Protein AF-A0A8T6P6J9-F1 (afdb_monomer)

Radius of gyration: 14.35 Å; Cα contacts (8 Å, |Δi|>4): 119; chains: 1; bounding box: 32×39×30 Å

Secondary structure (DSSP, 8-state):
-------TT-HHHHHHHHHHHHHHHHHTT-HHHHHHHHHHHHHHHGGGT--PPP-------------SB-TTT--B--TTTSEEEETTEEE-TTT--EEE---

pLDDT: mean 75.77, std 15.35, range [32.53, 91.56]

Structure (mmCIF, N/CA/C/O backbone):
data_AF-A0A8T6P6J9-F1
#
_entry.id   AF-A0A8T6P6J9-F1
#
loop_
_atom_site.group_PDB
_atom_site.id
_atom_site.type_symbol
_atom_site.label_atom_id
_atom_site.label_alt_id
_atom_site.label_comp_id
_atom_site.label_asym_id
_atom_site.label_entity_id
_atom_site.label_seq_id
_atom_site.pdbx_PDB_ins_code
_atom_site.Cartn_x
_atom_site.Cartn_y
_atom_site.Cartn_z
_atom_site.occupancy
_atom_site.B_iso_or_equiv
_atom_site.auth_seq_id
_atom_site.auth_comp_id
_atom_site.auth_asym_id
_atom_site.auth_atom_id
_atom_site.pdbx_PDB_model_num
ATOM 1 N N . ALA A 1 1 ? 15.198 -2.242 15.227 1.00 32.53 1 ALA A N 1
ATOM 2 C CA . ALA A 1 1 ? 15.629 -1.609 13.968 1.00 32.53 1 ALA A CA 1
ATOM 3 C C . ALA A 1 1 ? 14.887 -2.317 12.847 1.00 32.53 1 ALA A C 1
ATOM 5 O O . ALA A 1 1 ? 14.942 -3.538 12.800 1.00 32.53 1 ALA A O 1
ATOM 6 N N . LEU A 1 2 ? 14.087 -1.586 12.074 1.00 36.41 2 LEU A N 1
ATOM 7 C CA . LEU A 1 2 ? 13.281 -2.136 10.987 1.00 36.41 2 LEU A CA 1
ATOM 8 C C . LEU A 1 2 ? 14.226 -2.358 9.795 1.00 36.41 2 LEU A C 1
ATOM 10 O O . LEU A 1 2 ? 14.682 -1.385 9.201 1.00 36.41 2 LEU A O 1
ATOM 14 N N . ASP A 1 3 ? 14.595 -3.608 9.516 1.00 33.81 3 ASP A N 1
ATOM 15 C CA . ASP A 1 3 ? 15.449 -3.950 8.371 1.00 33.81 3 ASP A CA 1
ATOM 16 C C . ASP A 1 3 ? 14.577 -3.951 7.109 1.00 33.81 3 ASP A C 1
ATOM 18 O O . ASP A 1 3 ? 14.000 -4.959 6.701 1.00 33.81 3 ASP A O 1
ATOM 22 N N . LEU A 1 4 ? 14.358 -2.750 6.571 1.00 42.06 4 LEU A N 1
ATOM 23 C CA . LEU A 1 4 ? 13.583 -2.546 5.357 1.00 42.06 4 LEU A CA 1
ATOM 24 C C . LEU A 1 4 ? 14.453 -2.953 4.165 1.00 42.06 4 LEU A C 1
ATOM 26 O O . LEU A 1 4 ? 15.203 -2.148 3.612 1.00 42.06 4 LEU A O 1
ATOM 30 N N . ARG A 1 5 ? 14.380 -4.226 3.782 1.00 44.34 5 ARG A N 1
ATOM 31 C CA . ARG A 1 5 ? 15.082 -4.726 2.602 1.00 44.34 5 ARG A CA 1
ATOM 32 C C . ARG A 1 5 ? 14.297 -4.355 1.345 1.00 44.34 5 ARG A C 1
ATOM 34 O O . ARG A 1 5 ? 13.533 -5.147 0.810 1.00 44.34 5 ARG A O 1
ATOM 41 N N . LEU A 1 6 ? 14.459 -3.106 0.918 1.00 47.34 6 LEU A N 1
ATOM 42 C CA . LEU A 1 6 ? 14.099 -2.670 -0.425 1.00 47.34 6 LEU A CA 1
ATOM 43 C C . LEU A 1 6 ? 15.140 -3.265 -1.375 1.00 47.34 6 LEU A C 1
ATOM 45 O O . LEU A 1 6 ? 16.274 -2.786 -1.437 1.00 47.34 6 LEU A O 1
ATOM 49 N N . ASP A 1 7 ? 14.784 -4.333 -2.084 1.00 48.22 7 ASP A N 1
ATOM 50 C CA . ASP A 1 7 ? 15.572 -4.775 -3.228 1.00 48.22 7 ASP A CA 1
ATOM 51 C C . ASP A 1 7 ? 15.638 -3.606 -4.224 1.00 48.22 7 ASP A C 1
ATOM 53 O O . ASP A 1 7 ? 14.622 -3.170 -4.762 1.00 48.22 7 ASP A O 1
ATOM 57 N N . ALA A 1 8 ? 16.840 -3.063 -4.444 1.00 49.66 8 ALA A N 1
ATOM 58 C CA . ALA A 1 8 ? 17.073 -1.814 -5.182 1.00 49.66 8 ALA A CA 1
ATOM 59 C C . ALA A 1 8 ? 16.595 -1.830 -6.652 1.00 49.66 8 ALA A C 1
ATOM 61 O O . ALA A 1 8 ? 16.646 -0.804 -7.324 1.00 49.66 8 ALA A O 1
ATOM 62 N N . ASN A 1 9 ? 16.137 -2.986 -7.142 1.00 51.28 9 ASN A N 1
ATOM 63 C CA . ASN A 1 9 ? 15.638 -3.198 -8.498 1.00 51.28 9 ASN A CA 1
ATOM 64 C C . ASN A 1 9 ? 14.112 -3.379 -8.581 1.00 51.28 9 ASN A C 1
ATOM 66 O O . ASN A 1 9 ? 13.596 -3.519 -9.688 1.00 51.28 9 ASN A O 1
ATOM 70 N N . ASP A 1 10 ? 13.387 -3.387 -7.456 1.00 62.81 10 ASP A N 1
ATOM 71 C CA . ASP A 1 10 ? 11.925 -3.490 -7.448 1.00 62.81 10 ASP A CA 1
ATOM 72 C C . ASP A 1 10 ? 11.279 -2.169 -7.006 1.00 62.81 10 ASP A C 1
ATOM 74 O O . ASP A 1 10 ? 10.976 -1.932 -5.832 1.00 62.81 10 ASP A O 1
ATOM 78 N N . LEU A 1 11 ? 11.036 -1.293 -7.987 1.00 67.19 11 LEU A N 1
ATOM 79 C CA . LEU A 1 11 ? 10.315 -0.031 -7.787 1.00 67.19 11 LEU A CA 1
ATOM 80 C C . LEU A 1 11 ? 8.877 -0.261 -7.291 1.00 67.19 11 LEU A C 1
ATOM 82 O O . LEU A 1 11 ? 8.293 0.627 -6.672 1.00 67.19 11 LEU A O 1
ATOM 86 N N . THR A 1 12 ? 8.313 -1.454 -7.498 1.00 68.88 12 THR A N 1
ATOM 87 C CA . THR A 1 12 ? 6.948 -1.801 -7.082 1.00 68.88 12 THR A CA 1
ATOM 88 C C . THR A 1 12 ? 6.826 -1.864 -5.563 1.00 68.88 12 THR A C 1
ATOM 90 O O . THR A 1 12 ? 5.850 -1.360 -5.008 1.00 68.88 12 THR A O 1
ATOM 93 N N . GLY A 1 13 ? 7.826 -2.428 -4.875 1.00 70.81 13 GLY A N 1
ATOM 94 C CA . GLY A 1 13 ? 7.876 -2.447 -3.410 1.00 70.81 13 GLY A CA 1
ATOM 95 C C . GLY A 1 13 ? 7.968 -1.037 -2.820 1.00 70.81 13 GLY A C 1
ATOM 96 O O . GLY A 1 13 ? 7.237 -0.700 -1.888 1.00 70.81 13 GLY A O 1
ATOM 97 N N . GLY A 1 14 ? 8.793 -0.177 -3.428 1.00 75.75 14 GLY A N 1
ATOM 98 C CA . GLY A 1 14 ? 8.908 1.233 -3.043 1.00 75.75 14 GLY A CA 1
ATOM 99 C C . GLY A 1 14 ? 7.606 2.019 -3.234 1.00 75.75 14 GLY A C 1
ATOM 100 O O . GLY A 1 14 ? 7.205 2.769 -2.344 1.00 75.75 14 GLY A O 1
ATOM 101 N N . VAL A 1 15 ? 6.905 1.809 -4.353 1.00 82.69 15 VAL A N 1
ATOM 102 C CA . VAL A 1 15 ? 5.603 2.444 -4.628 1.00 82.69 15 VAL A CA 1
ATOM 103 C C . VAL A 1 15 ? 4.540 1.991 -3.627 1.00 82.69 15 VAL A C 1
ATOM 105 O O . VAL A 1 15 ? 3.834 2.837 -3.083 1.00 82.69 15 VAL A O 1
ATOM 108 N N . ARG A 1 16 ? 4.449 0.690 -3.322 1.00 77.38 16 ARG A N 1
ATOM 109 C CA . ARG A 1 16 ? 3.492 0.164 -2.329 1.00 77.38 16 ARG A CA 1
ATOM 110 C C . ARG A 1 16 ? 3.749 0.725 -0.930 1.00 77.38 16 ARG A C 1
ATOM 112 O O . ARG A 1 16 ? 2.810 1.117 -0.241 1.00 77.38 16 ARG A O 1
ATOM 119 N N . LEU A 1 17 ? 5.016 0.822 -0.523 1.00 80.75 17 LEU A N 1
ATOM 120 C CA . LEU A 1 17 ? 5.384 1.438 0.752 1.00 80.75 17 LEU A CA 1
ATOM 121 C C . LEU A 1 17 ? 4.970 2.914 0.806 1.00 80.75 17 LEU A C 1
ATOM 123 O O . LEU A 1 17 ? 4.376 3.352 1.789 1.00 80.75 17 LEU A O 1
ATOM 127 N N . ALA A 1 18 ? 5.263 3.676 -0.249 1.00 84.50 18 ALA A N 1
ATOM 128 C CA . ALA A 1 18 ? 4.887 5.083 -0.335 1.00 84.50 18 ALA A CA 1
ATOM 129 C C . ALA A 1 18 ? 3.359 5.274 -0.328 1.00 84.50 18 ALA A C 1
ATOM 131 O O . ALA A 1 18 ? 2.871 6.187 0.337 1.00 84.50 18 ALA A O 1
ATOM 132 N N . GLN A 1 19 ? 2.602 4.388 -0.990 1.00 84.56 19 GLN A N 1
ATOM 133 C CA . GLN A 1 19 ? 1.134 4.382 -0.935 1.00 84.56 19 GLN A CA 1
ATOM 134 C C . GLN A 1 19 ? 0.643 4.204 0.501 1.00 84.56 19 GLN A C 1
ATOM 136 O O . GLN A 1 19 ? -0.194 4.977 0.956 1.00 84.56 19 GLN A O 1
ATOM 141 N N . ARG A 1 20 ? 1.214 3.249 1.240 1.00 80.31 20 ARG A N 1
ATOM 142 C CA . ARG A 1 20 ? 0.828 3.016 2.631 1.00 80.31 20 ARG A CA 1
ATOM 143 C C . ARG A 1 20 ? 1.135 4.203 3.533 1.00 80.31 20 ARG A C 1
ATOM 145 O O . ARG A 1 20 ? 0.282 4.581 4.322 1.00 80.31 20 ARG A O 1
ATOM 152 N N . ILE A 1 21 ? 2.319 4.807 3.403 1.00 84.88 21 ILE A N 1
ATOM 153 C CA . ILE A 1 21 ? 2.659 6.012 4.172 1.00 84.88 21 ILE A CA 1
ATOM 154 C C . ILE A 1 21 ? 1.581 7.070 3.942 1.00 84.88 21 ILE A C 1
ATOM 156 O O . ILE A 1 21 ? 1.026 7.567 4.910 1.00 84.88 21 ILE A O 1
ATOM 160 N N . VAL A 1 22 ? 1.228 7.352 2.686 1.00 87.69 22 VAL A N 1
ATOM 161 C CA . VAL A 1 22 ? 0.168 8.315 2.355 1.00 87.69 22 VAL A CA 1
ATOM 162 C C . VAL A 1 22 ? -1.180 7.925 2.977 1.00 87.69 22 VAL A C 1
ATOM 164 O O . VAL A 1 22 ? -1.842 8.806 3.520 1.00 87.69 22 VAL A O 1
ATOM 167 N N . SER A 1 23 ? -1.570 6.647 2.957 1.00 79.62 23 SER A N 1
ATOM 168 C CA . SER A 1 23 ? -2.813 6.179 3.590 1.00 79.62 23 SER A CA 1
ATOM 169 C C . SER A 1 23 ? -2.844 6.412 5.100 1.00 79.62 23 SER A C 1
ATOM 171 O O . SER A 1 23 ? -3.864 6.853 5.609 1.00 79.62 23 SER A O 1
ATOM 173 N N . GLU A 1 24 ? -1.731 6.219 5.812 1.00 84.81 24 GLU A N 1
ATOM 174 C CA . GLU A 1 24 ? -1.674 6.466 7.263 1.00 84.81 24 GLU A CA 1
ATOM 175 C C . GLU A 1 24 ? -1.873 7.960 7.599 1.00 84.81 24 GLU A C 1
ATOM 177 O O . GLU A 1 24 ? -2.438 8.287 8.639 1.00 84.81 24 GLU A O 1
ATOM 182 N N . PHE A 1 25 ? -1.459 8.882 6.716 1.00 86.44 25 PHE A N 1
ATOM 183 C CA . PHE A 1 25 ? -1.773 10.311 6.878 1.00 86.44 25 PHE A CA 1
ATOM 184 C C . PHE A 1 25 ? -3.249 10.612 6.595 1.00 86.44 25 PHE A C 1
ATOM 186 O O . PHE A 1 25 ? -3.828 11.450 7.281 1.00 86.44 25 PHE A O 1
ATOM 193 N N . VAL A 1 26 ? -3.863 9.935 5.620 1.00 82.62 26 VAL A N 1
ATOM 194 C CA . VAL A 1 26 ? -5.306 10.069 5.348 1.00 82.62 26 VAL A CA 1
ATOM 195 C C . VAL A 1 26 ? -6.127 9.544 6.531 1.00 82.62 26 VAL A C 1
ATOM 197 O O . VAL A 1 26 ? -7.009 10.244 7.014 1.00 82.62 26 VAL A O 1
ATOM 200 N N . ASP A 1 27 ? -5.790 8.367 7.067 1.00 81.31 27 ASP A N 1
ATOM 201 C CA . ASP A 1 27 ? -6.458 7.784 8.243 1.00 81.31 27 ASP A CA 1
ATOM 202 C C . ASP A 1 27 ? -6.314 8.657 9.507 1.00 81.31 27 ASP A C 1
ATOM 204 O O . ASP A 1 27 ? -7.130 8.573 10.426 1.00 81.31 27 ASP A O 1
ATOM 208 N N . ALA A 1 28 ? -5.283 9.506 9.556 1.00 85.50 28 ALA A N 1
ATOM 209 C CA . ALA A 1 28 ? -5.048 10.466 10.629 1.00 85.50 28 ALA A CA 1
ATOM 210 C C . ALA A 1 28 ? -5.734 11.836 10.417 1.00 85.50 28 ALA A C 1
ATOM 212 O O . ALA A 1 28 ? -5.458 12.751 11.195 1.00 85.50 28 ALA A O 1
ATOM 213 N N . ASP A 1 29 ? -6.598 11.990 9.401 1.00 90.19 29 ASP A N 1
ATOM 214 C CA . ASP A 1 29 ? -7.272 13.254 9.025 1.00 90.19 29 ASP A CA 1
ATOM 215 C C . ASP A 1 29 ? -6.275 14.365 8.608 1.00 90.19 29 ASP A C 1
ATOM 217 O O . ASP A 1 29 ? -6.510 15.564 8.753 1.00 90.19 29 ASP A O 1
ATOM 221 N N . LEU A 1 30 ? -5.098 13.969 8.102 1.00 89.88 30 LEU A N 1
ATOM 222 C CA . LEU A 1 30 ? -4.033 14.867 7.636 1.00 89.88 30 LEU A CA 1
ATOM 223 C C . LEU A 1 30 ? -4.019 14.964 6.102 1.00 89.88 30 LEU A C 1
ATOM 225 O O . LEU A 1 30 ? -2.954 14.881 5.477 1.00 89.88 30 LEU A O 1
ATOM 229 N N . ASP A 1 31 ? -5.185 15.160 5.481 1.00 87.19 31 ASP A N 1
ATOM 230 C CA . ASP A 1 31 ? -5.374 15.104 4.023 1.00 87.19 31 ASP A CA 1
ATOM 231 C C . ASP A 1 31 ? -4.452 16.042 3.239 1.00 87.19 31 ASP A C 1
ATOM 233 O O . ASP A 1 31 ? -3.896 15.658 2.209 1.00 87.19 31 ASP A O 1
ATOM 237 N N . GLU A 1 32 ? -4.236 17.270 3.723 1.00 89.62 32 GLU A N 1
ATOM 238 C CA . GLU A 1 32 ? -3.342 18.224 3.055 1.00 89.62 32 GLU A CA 1
ATOM 239 C C . GLU A 1 32 ? -1.899 17.700 3.016 1.00 89.62 32 GLU A C 1
ATOM 241 O O . GLU A 1 32 ? -1.239 17.749 1.975 1.00 89.62 32 GLU A O 1
ATOM 246 N N . THR A 1 33 ? -1.434 17.120 4.125 1.00 89.00 33 THR A N 1
ATOM 247 C CA . THR A 1 33 ? -0.089 16.534 4.218 1.00 89.00 33 THR A CA 1
ATOM 248 C C . THR A 1 33 ? 0.016 15.292 3.337 1.00 89.00 33 THR A C 1
ATOM 250 O O . THR A 1 33 ? 0.984 15.142 2.588 1.00 89.00 33 THR A O 1
ATOM 253 N N . ALA A 1 34 ? -1.005 14.431 3.359 1.00 87.56 34 ALA A N 1
ATOM 254 C CA . ALA A 1 34 ? -1.083 13.252 2.505 1.00 87.56 34 ALA A CA 1
ATOM 255 C C . ALA A 1 34 ? -1.007 13.628 1.016 1.00 87.56 34 ALA A C 1
ATOM 257 O O . ALA A 1 34 ? -0.250 13.017 0.258 1.00 87.56 34 ALA A O 1
ATOM 258 N N . ASN A 1 35 ? -1.728 14.676 0.605 1.00 88.62 35 ASN A N 1
ATOM 259 C CA . ASN A 1 35 ? -1.733 15.180 -0.767 1.00 88.62 35 ASN A CA 1
ATOM 260 C C . ASN A 1 35 ? -0.374 15.768 -1.173 1.00 88.62 35 ASN A C 1
ATOM 262 O O . ASN A 1 35 ? 0.098 15.495 -2.278 1.00 88.62 35 ASN A O 1
ATOM 266 N N . GLN A 1 36 ? 0.288 16.521 -0.289 1.00 91.56 36 GLN A N 1
ATOM 267 C CA . GLN A 1 36 ? 1.628 17.064 -0.550 1.00 91.56 36 GLN A CA 1
ATOM 268 C C . GLN A 1 36 ? 2.670 15.953 -0.727 1.00 91.56 36 GLN A C 1
ATOM 270 O O . GLN A 1 36 ? 3.441 15.975 -1.690 1.00 91.56 36 GLN A O 1
ATOM 275 N N . ILE A 1 37 ? 2.667 14.951 0.158 1.00 89.81 37 ILE A N 1
ATOM 276 C CA . ILE A 1 37 ? 3.566 13.793 0.062 1.00 89.81 37 ILE A CA 1
ATOM 277 C C . ILE A 1 37 ? 3.279 13.010 -1.224 1.00 89.81 37 ILE A C 1
ATOM 279 O O . ILE A 1 37 ? 4.213 12.663 -1.954 1.00 89.81 37 ILE A O 1
ATOM 283 N N . ARG A 1 38 ? 1.999 12.777 -1.547 1.00 91.19 38 ARG A N 1
ATOM 284 C CA . ARG A 1 38 ? 1.591 12.071 -2.769 1.00 91.19 38 ARG A CA 1
ATOM 285 C C . ARG A 1 38 ? 2.084 12.789 -4.020 1.00 91.19 38 ARG A C 1
ATOM 287 O O . ARG A 1 38 ? 2.665 12.152 -4.898 1.00 91.19 38 ARG A O 1
ATOM 294 N N . ALA A 1 39 ? 1.894 14.106 -4.089 1.00 90.06 39 ALA A N 1
ATOM 295 C CA . ALA A 1 39 ? 2.348 14.926 -5.206 1.00 90.06 39 ALA A CA 1
ATOM 296 C C . ALA A 1 39 ? 3.875 14.871 -5.366 1.00 90.06 39 ALA A C 1
ATOM 298 O O . ALA A 1 39 ? 4.363 14.640 -6.473 1.00 90.06 39 ALA A O 1
ATOM 299 N N . ALA A 1 40 ? 4.623 14.997 -4.265 1.00 90.31 40 ALA A N 1
ATOM 300 C CA . ALA A 1 40 ? 6.083 14.937 -4.280 1.00 90.31 40 ALA A CA 1
ATOM 301 C C . ALA A 1 40 ? 6.609 13.580 -4.779 1.00 90.31 40 ALA A C 1
ATOM 303 O O . ALA A 1 40 ? 7.542 13.533 -5.582 1.00 90.31 40 ALA A O 1
ATOM 304 N N . PHE A 1 41 ? 5.998 12.472 -4.353 1.00 89.81 41 PHE A N 1
ATOM 305 C CA . PHE A 1 41 ? 6.351 11.142 -4.855 1.00 89.81 41 PHE A CA 1
ATOM 306 C C . PHE A 1 41 ? 5.972 10.961 -6.327 1.00 89.81 41 PHE A C 1
ATOM 308 O O . PHE A 1 41 ? 6.792 10.479 -7.108 1.00 89.81 41 PHE A O 1
ATOM 315 N N . ASN A 1 42 ? 4.769 11.377 -6.730 1.00 88.50 42 ASN A N 1
ATOM 316 C CA . ASN A 1 42 ? 4.307 11.264 -8.116 1.00 88.50 42 ASN A CA 1
ATOM 317 C C . ASN A 1 42 ? 5.178 12.054 -9.094 1.00 88.50 42 ASN A C 1
ATOM 319 O O . ASN A 1 42 ? 5.444 11.570 -10.192 1.00 88.50 42 ASN A O 1
ATOM 323 N N . GLU A 1 43 ? 5.678 13.224 -8.697 1.00 90.94 43 GLU A N 1
ATOM 324 C CA . GLU A 1 43 ? 6.620 13.998 -9.510 1.00 90.94 43 GLU A CA 1
ATOM 325 C C . GLU A 1 43 ? 7.892 13.196 -9.829 1.00 90.94 43 GLU A C 1
ATOM 327 O O . GLU A 1 43 ? 8.364 13.208 -10.966 1.00 90.94 43 GLU A O 1
ATOM 332 N N . ARG A 1 44 ? 8.410 12.440 -8.854 1.00 88.69 44 ARG A N 1
ATOM 333 C CA . ARG A 1 44 ? 9.612 11.605 -9.016 1.00 88.69 44 ARG A CA 1
ATOM 334 C C . ARG A 1 44 ? 9.333 10.302 -9.760 1.00 88.69 44 ARG A C 1
ATOM 336 O O . ARG A 1 44 ? 10.153 9.866 -10.559 1.00 88.69 44 ARG A O 1
ATOM 343 N N . LEU A 1 45 ? 8.181 9.686 -9.513 1.00 85.44 45 LEU A N 1
ATOM 344 C CA . LEU A 1 45 ? 7.792 8.406 -10.110 1.00 85.44 45 LEU A CA 1
ATOM 345 C C . LEU A 1 45 ? 7.369 8.528 -11.579 1.00 85.44 45 LEU A C 1
ATOM 347 O O . LEU A 1 45 ? 7.473 7.553 -12.326 1.00 85.44 45 LEU A O 1
ATOM 351 N N . LYS A 1 46 ? 6.949 9.722 -12.014 1.00 85.75 46 LYS A N 1
ATOM 352 C CA . LYS A 1 46 ? 6.517 9.986 -13.391 1.00 85.75 46 LYS A CA 1
ATOM 353 C C . LYS A 1 46 ? 7.577 9.627 -14.433 1.00 85.75 46 LYS A C 1
ATOM 355 O O . LYS A 1 46 ? 7.219 9.148 -15.505 1.00 85.75 46 LYS A O 1
ATOM 360 N N . GLU A 1 47 ? 8.859 9.817 -14.118 1.00 81.94 47 GLU A N 1
ATOM 361 C CA . GLU A 1 47 ? 9.979 9.451 -15.002 1.00 81.94 47 GLU A CA 1
ATOM 362 C C . GLU A 1 47 ? 10.015 7.944 -15.311 1.00 81.94 47 GLU A C 1
ATOM 364 O O . GLU A 1 47 ? 10.444 7.531 -16.385 1.00 81.94 47 GLU A O 1
ATOM 369 N N . PHE A 1 48 ? 9.469 7.129 -14.408 1.00 80.44 48 PHE A N 1
ATOM 370 C CA . PHE A 1 48 ? 9.391 5.676 -14.522 1.00 80.44 48 PHE A CA 1
ATOM 371 C C . PHE A 1 48 ? 8.006 5.184 -14.974 1.00 80.44 48 PHE A C 1
ATOM 373 O O . PHE A 1 48 ? 7.760 3.981 -14.988 1.00 80.44 48 PHE A O 1
ATOM 380 N N . GLY A 1 49 ? 7.085 6.092 -15.328 1.00 82.06 49 GLY A N 1
ATOM 381 C CA . GLY A 1 49 ? 5.711 5.743 -15.707 1.00 82.06 49 GLY A CA 1
ATOM 382 C C . GLY A 1 49 ? 4.866 5.185 -14.555 1.00 82.06 49 GLY A C 1
ATOM 383 O O . GLY A 1 49 ? 3.893 4.475 -14.803 1.00 82.06 49 GLY A O 1
ATOM 384 N N . LEU A 1 50 ? 5.235 5.481 -13.305 1.00 82.62 50 LEU A N 1
ATOM 385 C CA . LEU A 1 50 ? 4.566 5.011 -12.089 1.00 82.62 50 LEU A CA 1
ATOM 386 C C . LEU A 1 50 ? 3.828 6.162 -11.388 1.00 82.62 50 LEU A C 1
ATOM 388 O O . LEU A 1 50 ? 4.180 7.331 -11.554 1.00 82.62 50 LEU A O 1
ATOM 392 N N . ALA A 1 51 ? 2.823 5.828 -10.574 1.00 83.12 51 ALA A N 1
ATOM 393 C CA . ALA A 1 51 ? 2.112 6.783 -9.726 1.00 83.12 51 ALA A CA 1
ATOM 394 C C . ALA A 1 51 ? 1.531 6.107 -8.471 1.00 83.12 51 ALA A C 1
ATOM 396 O O . ALA A 1 51 ? 1.120 4.945 -8.497 1.00 83.12 51 ALA A O 1
ATOM 397 N N . LEU 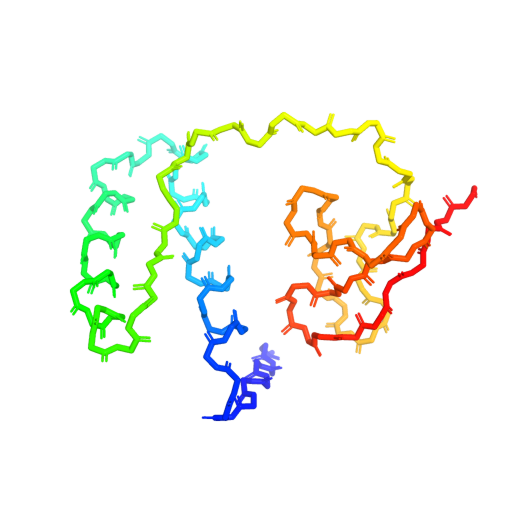A 1 52 ? 1.469 6.856 -7.375 1.00 83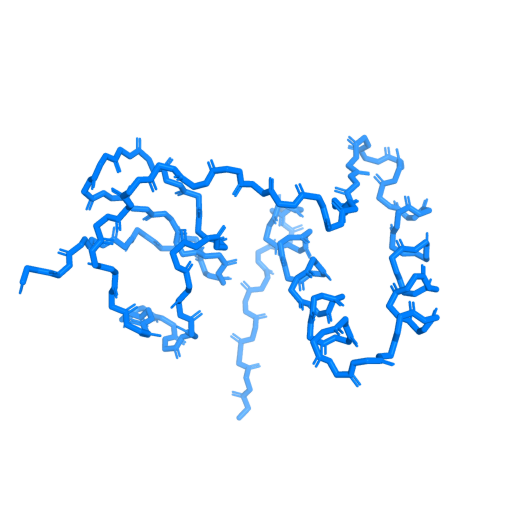.38 52 LEU A N 1
ATOM 398 C CA . LEU A 1 52 ? 0.659 6.561 -6.201 1.00 83.38 52 LEU A CA 1
ATOM 399 C C . LEU A 1 52 ? -0.818 6.777 -6.544 1.00 83.38 52 LEU A C 1
ATOM 401 O O . LEU A 1 52 ? -1.163 7.763 -7.200 1.00 83.38 52 LEU A O 1
ATOM 405 N N . ALA A 1 53 ? -1.675 5.861 -6.092 1.00 76.06 53 ALA A N 1
ATOM 406 C CA . ALA A 1 53 ? -3.107 5.945 -6.327 1.00 76.06 53 ALA A CA 1
ATOM 407 C C . ALA A 1 53 ? -3.719 7.075 -5.488 1.00 76.06 53 ALA A C 1
ATOM 409 O O . ALA A 1 53 ? -3.307 7.309 -4.350 1.00 76.06 53 ALA A O 1
ATOM 410 N N . ASP A 1 54 ? -4.705 7.759 -6.061 1.00 64.56 54 ASP A N 1
ATOM 411 C CA . ASP A 1 54 ? -5.628 8.581 -5.288 1.00 64.56 54 ASP A CA 1
ATOM 412 C C . ASP A 1 54 ? -6.597 7.620 -4.598 1.00 64.56 54 ASP A C 1
ATOM 414 O O . ASP A 1 54 ? -7.031 6.653 -5.228 1.00 64.56 54 ASP A O 1
ATOM 418 N N . SER A 1 55 ? -6.858 7.816 -3.306 1.00 57.22 55 SER A N 1
ATOM 419 C CA . SER A 1 55 ? -7.627 6.899 -2.457 1.00 57.22 55 SER A CA 1
ATOM 420 C C . SER A 1 55 ? -9.098 6.818 -2.889 1.00 57.22 55 SER A C 1
ATOM 422 O O . SER A 1 55 ? -9.997 7.286 -2.202 1.00 57.22 55 SER A O 1
ATOM 424 N N . ALA A 1 56 ? -9.366 6.219 -4.042 1.00 43.38 56 ALA A N 1
ATOM 425 C CA . ALA A 1 56 ? -10.685 5.859 -4.519 1.00 43.38 56 ALA A CA 1
ATOM 426 C C . ALA A 1 56 ? -10.791 4.339 -4.432 1.00 43.38 56 ALA A C 1
ATOM 428 O O . ALA A 1 56 ? -10.474 3.624 -5.378 1.00 43.38 56 ALA A O 1
ATOM 429 N N . SER A 1 57 ? -11.176 3.893 -3.233 1.00 43.28 57 SER A N 1
ATOM 430 C CA . SER A 1 57 ? -11.891 2.650 -2.936 1.00 43.28 57 SER A CA 1
ATOM 431 C C . SER A 1 57 ? -11.771 1.572 -4.020 1.00 43.28 57 SER A C 1
ATOM 433 O O . SER A 1 57 ? -12.569 1.504 -4.959 1.00 43.28 57 SER A O 1
ATOM 435 N N . SER A 1 58 ? -10.777 0.698 -3.869 1.00 46.09 58 SER A N 1
ATOM 436 C CA . SER A 1 58 ? -10.803 -0.594 -4.544 1.00 46.09 58 SER A CA 1
ATOM 437 C C . SER A 1 58 ? -12.060 -1.315 -4.068 1.00 46.09 58 SER A C 1
ATOM 439 O O . SER A 1 58 ? -12.183 -1.647 -2.896 1.00 46.09 58 SER A O 1
ATOM 441 N N . THR A 1 59 ? -13.029 -1.526 -4.959 1.00 39.28 59 THR A N 1
ATOM 442 C CA . THR A 1 59 ? -14.156 -2.424 -4.687 1.00 39.28 59 THR A CA 1
ATOM 443 C C . THR A 1 59 ? -13.573 -3.809 -4.425 1.00 39.28 59 THR A C 1
ATOM 445 O O . THR A 1 59 ? -13.125 -4.490 -5.349 1.00 39.28 59 THR A O 1
ATOM 448 N N . GLU A 1 60 ? -13.480 -4.188 -3.154 1.00 52.50 60 GLU A N 1
ATOM 449 C CA . GLU A 1 60 ? -12.882 -5.449 -2.749 1.00 52.50 60 GLU A CA 1
ATOM 450 C C . GLU A 1 60 ? -13.787 -6.622 -3.161 1.00 52.50 60 GLU A C 1
ATOM 452 O O . GLU A 1 60 ? -14.950 -6.671 -2.751 1.00 52.50 60 GLU A O 1
ATOM 457 N N . PRO A 1 61 ? -13.300 -7.618 -3.931 1.00 49.44 61 PRO A N 1
ATOM 458 C CA . PRO A 1 61 ? -13.896 -8.946 -3.863 1.00 49.44 61 PRO A CA 1
ATOM 459 C C . PRO A 1 61 ? -13.801 -9.437 -2.413 1.00 49.44 61 PRO A C 1
ATOM 461 O O . PRO A 1 61 ? -12.842 -9.097 -1.724 1.00 49.44 61 PRO A O 1
ATOM 464 N N . ALA A 1 62 ? -14.789 -10.202 -1.942 1.00 50.41 62 ALA A N 1
ATOM 465 C CA . ALA A 1 62 ? -14.804 -10.790 -0.602 1.00 50.41 62 ALA A CA 1
ATOM 466 C C . ALA A 1 62 ? -13.569 -11.690 -0.416 1.00 50.41 62 ALA A C 1
ATOM 468 O O . ALA A 1 62 ? -13.569 -12.859 -0.798 1.00 50.41 62 ALA A O 1
ATOM 469 N N . ARG A 1 63 ? -12.476 -11.109 0.075 1.00 58.56 63 ARG A N 1
ATOM 470 C CA . ARG A 1 63 ? -11.150 -11.721 0.068 1.00 58.56 63 ARG A CA 1
ATOM 471 C C . ARG A 1 63 ? -10.931 -12.504 1.360 1.00 58.56 63 ARG A C 1
ATOM 473 O O . ARG A 1 63 ? -11.258 -12.045 2.450 1.00 58.56 63 ARG A O 1
ATOM 480 N N . ALA A 1 64 ? -10.423 -13.722 1.203 1.00 65.38 64 ALA A N 1
ATOM 481 C CA . ALA A 1 64 ? -10.210 -14.693 2.268 1.00 65.38 64 ALA A CA 1
ATOM 482 C C . ALA A 1 64 ? -9.277 -14.174 3.385 1.00 65.38 64 ALA A C 1
ATOM 484 O O . ALA A 1 64 ? -8.451 -13.288 3.167 1.00 65.38 64 ALA A O 1
ATOM 485 N N . ASN A 1 65 ? -9.414 -14.736 4.592 1.00 76.69 65 ASN A N 1
ATOM 486 C CA . ASN A 1 65 ? -8.658 -14.320 5.778 1.00 76.69 65 ASN A CA 1
ATOM 487 C C . ASN A 1 65 ? -7.151 -14.485 5.545 1.00 76.69 65 ASN A C 1
ATOM 489 O O . ASN A 1 65 ? -6.656 -15.601 5.437 1.00 76.69 65 ASN A O 1
ATOM 493 N N . LEU A 1 66 ? -6.408 -13.382 5.478 1.00 81.88 66 LEU A N 1
ATOM 494 C CA . LEU A 1 66 ? -4.946 -13.407 5.501 1.00 81.88 66 LEU A CA 1
ATOM 495 C C . LEU A 1 66 ? -4.449 -13.257 6.943 1.00 81.88 66 LEU A C 1
ATOM 497 O O . LEU A 1 66 ? -5.113 -12.613 7.758 1.00 81.88 66 LEU A O 1
ATOM 501 N N . PRO A 1 67 ? -3.278 -13.823 7.282 1.00 82.19 67 PRO A N 1
ATOM 502 C CA . PRO A 1 67 ? -2.695 -13.622 8.600 1.00 82.19 67 PRO A CA 1
ATOM 503 C C . PRO A 1 67 ? -2.437 -12.131 8.822 1.00 82.19 67 PRO A C 1
ATOM 505 O O . PRO A 1 67 ? -1.963 -11.455 7.919 1.00 82.19 67 PRO A O 1
ATOM 508 N N . ALA A 1 68 ? -2.688 -11.624 10.033 1.00 84.00 68 ALA A N 1
ATOM 509 C CA . ALA A 1 68 ? -2.478 -10.208 10.361 1.00 84.00 68 ALA A CA 1
ATOM 510 C C . ALA A 1 68 ? -1.004 -9.763 10.250 1.00 84.00 68 ALA A C 1
ATOM 512 O O . ALA A 1 68 ? -0.712 -8.569 10.161 1.00 84.00 68 ALA A O 1
ATOM 513 N N . GLN A 1 69 ? -0.066 -10.716 10.262 1.00 88.12 69 GLN A N 1
ATOM 514 C CA . GLN A 1 69 ? 1.368 -10.486 10.105 1.00 88.12 69 GLN A CA 1
ATOM 515 C C . GLN A 1 69 ? 1.952 -11.455 9.078 1.00 88.12 69 GLN A C 1
ATOM 517 O O . GLN A 1 69 ? 1.616 -12.640 9.052 1.00 88.12 69 GLN A O 1
ATOM 522 N N . CYS A 1 70 ? 2.867 -10.958 8.251 1.00 86.88 70 CYS A N 1
ATOM 523 C CA . CYS A 1 70 ? 3.618 -11.783 7.320 1.00 86.88 70 CYS A CA 1
ATOM 524 C C . CYS A 1 70 ? 4.590 -12.678 8.105 1.00 86.88 70 CYS A C 1
ATOM 526 O O . CYS A 1 70 ? 5.442 -12.149 8.817 1.00 86.88 70 CYS A O 1
ATOM 528 N N . PRO A 1 71 ? 4.556 -14.010 7.943 1.00 86.62 71 PRO A N 1
ATOM 529 C CA . PRO A 1 71 ? 5.461 -14.904 8.666 1.00 86.62 71 PRO A CA 1
ATOM 530 C C . PRO A 1 71 ? 6.935 -14.743 8.259 1.00 86.62 71 PRO A C 1
ATOM 532 O O . PRO A 1 71 ? 7.818 -15.139 9.011 1.00 86.62 71 PRO A O 1
ATOM 535 N N . ALA A 1 72 ? 7.216 -14.157 7.088 1.00 84.88 72 ALA A N 1
ATOM 536 C CA . ALA A 1 72 ? 8.576 -13.981 6.581 1.00 84.88 72 ALA A CA 1
ATOM 537 C C . ALA A 1 72 ? 9.271 -12.716 7.115 1.00 84.88 72 ALA A C 1
ATOM 539 O O . ALA A 1 72 ? 10.459 -12.755 7.419 1.00 84.88 72 ALA A O 1
ATOM 540 N N . CYS A 1 73 ? 8.551 -11.594 7.224 1.00 84.44 73 CYS A N 1
ATOM 541 C CA . CYS A 1 73 ? 9.134 -10.306 7.627 1.00 84.44 73 CYS A CA 1
ATOM 542 C C . CYS A 1 73 ? 8.494 -9.693 8.877 1.00 84.44 73 CYS A C 1
ATOM 544 O O . CYS A 1 73 ? 8.876 -8.596 9.276 1.00 84.44 73 CYS A O 1
ATOM 546 N N . LEU A 1 74 ? 7.488 -10.361 9.455 1.00 86.56 74 LEU A N 1
ATOM 547 C CA . LEU A 1 74 ? 6.669 -9.883 10.578 1.00 86.56 74 LEU A CA 1
ATOM 548 C C . LEU A 1 74 ? 5.951 -8.551 10.301 1.00 86.56 74 LEU A C 1
ATOM 550 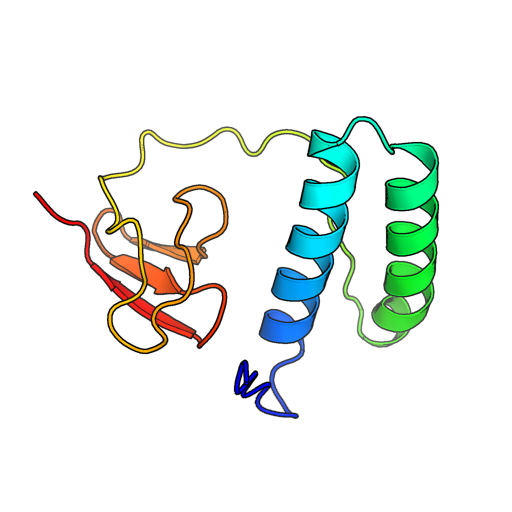O O . LEU A 1 74 ? 5.450 -7.896 11.210 1.00 86.56 74 LEU A O 1
ATOM 554 N N . GLY A 1 75 ? 5.885 -8.153 9.028 1.00 80.06 75 GLY A N 1
ATOM 555 C CA . GLY A 1 75 ? 5.213 -6.937 8.594 1.00 80.06 75 GLY A CA 1
ATOM 556 C C . GLY A 1 75 ? 3.693 -7.086 8.687 1.00 80.06 75 GLY A C 1
ATOM 557 O O . GLY A 1 75 ? 3.181 -8.179 8.432 1.00 80.06 75 GLY A O 1
ATOM 558 N N . PRO A 1 76 ? 2.957 -6.019 9.029 1.00 82.69 76 PRO A N 1
ATOM 559 C CA . PRO A 1 76 ? 1.500 -6.051 9.099 1.00 82.69 76 PRO A CA 1
ATOM 560 C C . PRO A 1 76 ? 0.893 -6.311 7.718 1.00 82.69 76 PRO A C 1
ATOM 562 O O . PRO A 1 76 ? 1.225 -5.629 6.753 1.00 82.69 76 PRO A O 1
ATOM 565 N N . VAL A 1 77 ? -0.029 -7.260 7.621 1.00 84.44 77 VAL A N 1
ATOM 566 C CA . VAL A 1 77 ? -0.692 -7.626 6.365 1.00 84.44 77 VAL A CA 1
ATOM 567 C C . VAL A 1 77 ? -2.137 -7.146 6.404 1.00 84.44 77 VAL A C 1
ATOM 569 O O . VAL A 1 77 ? -2.878 -7.468 7.330 1.00 84.44 77 VAL A O 1
ATOM 572 N N . ARG A 1 78 ? -2.541 -6.392 5.379 1.00 77.62 78 ARG A N 1
ATOM 573 C CA . ARG A 1 78 ? -3.936 -6.007 5.144 1.00 77.62 78 ARG A CA 1
ATOM 574 C C . ARG A 1 78 ? -4.407 -6.582 3.814 1.00 77.62 78 ARG A C 1
ATOM 576 O O . ARG A 1 78 ? -3.683 -6.497 2.825 1.00 77.62 78 ARG A O 1
ATOM 583 N N . ALA A 1 79 ? -5.606 -7.165 3.797 1.00 70.62 79 ALA A N 1
ATOM 584 C CA . ALA A 1 79 ? -6.169 -7.840 2.623 1.00 70.62 79 ALA A CA 1
ATOM 585 C C . ALA A 1 79 ? -6.325 -6.917 1.400 1.00 70.62 79 ALA A C 1
ATOM 587 O O . ALA A 1 79 ? -6.204 -7.381 0.262 1.00 70.62 79 ALA A O 1
ATOM 588 N N . ASP A 1 80 ? -6.517 -5.621 1.638 1.00 70.94 80 ASP A N 1
ATOM 589 C CA . ASP A 1 80 ? -6.653 -4.615 0.585 1.00 70.94 80 ASP A CA 1
ATOM 590 C C . ASP A 1 80 ? -5.296 -4.131 0.028 1.00 70.94 80 ASP A C 1
ATOM 592 O O . ASP A 1 80 ? -5.194 -3.726 -1.125 1.00 70.94 80 ASP A O 1
ATOM 596 N N . GLU A 1 81 ? -4.214 -4.239 0.810 1.00 74.06 81 GLU A N 1
ATOM 597 C CA . GLU A 1 81 ? -2.870 -3.758 0.434 1.00 74.06 81 GLU A CA 1
ATOM 598 C C . GLU A 1 81 ? -2.017 -4.816 -0.281 1.00 74.06 81 GLU A C 1
ATOM 600 O O . GLU A 1 81 ? -0.961 -4.516 -0.845 1.00 74.06 81 GLU A O 1
ATOM 605 N N . VAL A 1 82 ? -2.429 -6.080 -0.225 1.00 78.06 82 VAL A N 1
ATOM 606 C CA . VAL A 1 82 ? -1.695 -7.187 -0.839 1.00 78.06 82 VAL A CA 1
ATOM 607 C C . VAL A 1 82 ? -2.074 -7.368 -2.306 1.00 78.06 82 VAL A C 1
ATOM 609 O O . VAL A 1 82 ? -3.216 -7.178 -2.724 1.00 78.06 82 VAL A O 1
ATOM 612 N N . SER A 1 83 ? -1.106 -7.806 -3.105 1.00 78.25 83 SER A N 1
ATOM 613 C CA . SER A 1 83 ? -1.359 -8.143 -4.504 1.00 78.25 83 SER A CA 1
ATOM 614 C C . SER A 1 83 ? -1.835 -9.591 -4.585 1.00 78.25 83 SER A C 1
ATOM 616 O O . SER A 1 83 ? -1.057 -10.515 -4.346 1.00 78.25 83 SER A O 1
ATOM 618 N N . TRP A 1 84 ? -3.124 -9.798 -4.848 1.00 79.94 84 TRP A N 1
ATOM 619 C CA . TRP A 1 84 ? -3.712 -11.135 -4.911 1.00 79.94 84 TRP A CA 1
ATOM 620 C C . TRP A 1 84 ? -3.260 -11.874 -6.168 1.00 79.94 84 TRP A C 1
ATOM 622 O O . TRP A 1 84 ? -3.350 -11.356 -7.278 1.00 79.94 84 TRP A O 1
ATOM 632 N N . ILE A 1 85 ? -2.759 -13.091 -5.971 1.00 81.81 85 ILE A N 1
ATOM 633 C CA . ILE A 1 85 ? -2.304 -13.983 -7.042 1.00 81.81 85 ILE A CA 1
ATOM 634 C C . ILE A 1 85 ? -3.470 -14.887 -7.474 1.00 81.81 85 ILE A C 1
ATOM 636 O O . ILE A 1 85 ? -3.622 -15.182 -8.656 1.00 81.81 85 ILE A O 1
ATOM 640 N N . ASN A 1 86 ? -4.283 -15.333 -6.513 1.00 79.69 86 ASN A N 1
ATOM 641 C CA . ASN A 1 86 ? -5.536 -16.078 -6.685 1.00 79.69 86 ASN A CA 1
ATOM 642 C C . ASN A 1 86 ? -6.346 -16.027 -5.375 1.00 79.69 86 ASN A C 1
ATOM 644 O O . ASN A 1 86 ? -5.862 -15.470 -4.398 1.00 79.69 86 ASN A O 1
ATOM 648 N N . ASP A 1 87 ? -7.524 -16.651 -5.311 1.00 78.94 87 ASP A N 1
ATOM 649 C CA . ASP A 1 87 ? -8.417 -16.623 -4.135 1.00 78.94 87 ASP A CA 1
ATOM 650 C C . ASP A 1 87 ? -7.795 -17.091 -2.803 1.00 78.94 87 ASP A C 1
ATOM 652 O O . ASP A 1 87 ? -8.310 -16.767 -1.734 1.00 78.94 87 ASP A O 1
ATOM 656 N N . HIS A 1 88 ? -6.682 -17.830 -2.840 1.00 81.38 88 HIS A N 1
ATOM 657 C CA . HIS A 1 88 ? -6.043 -18.407 -1.652 1.00 81.38 88 HIS A CA 1
ATOM 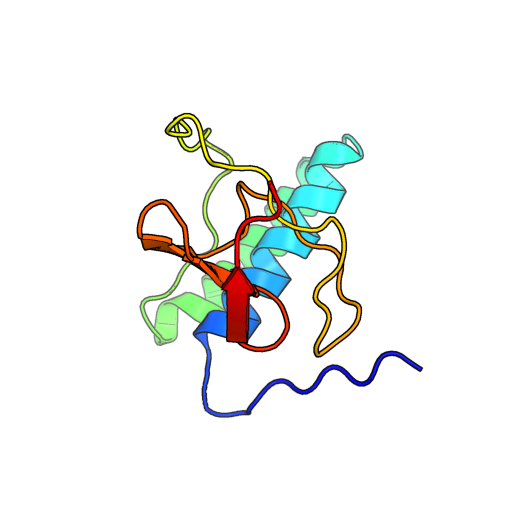658 C C . HIS A 1 88 ? -4.619 -17.907 -1.399 1.00 81.38 88 HIS A C 1
ATOM 660 O O . HIS A 1 88 ? -4.011 -18.265 -0.385 1.00 81.38 88 HIS A O 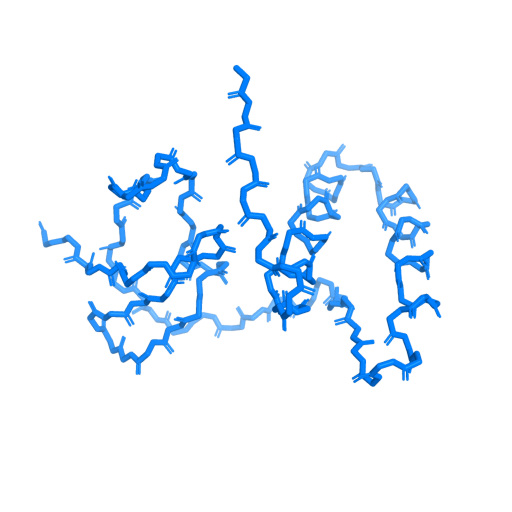1
ATOM 666 N N . ARG A 1 89 ? -4.056 -17.111 -2.312 1.00 83.75 89 ARG A N 1
ATOM 667 C CA . ARG A 1 89 ? -2.670 -16.649 -2.236 1.00 83.75 89 ARG A CA 1
ATOM 668 C C . ARG A 1 89 ? -2.570 -15.191 -2.625 1.00 83.75 89 ARG A C 1
ATOM 670 O O . ARG A 1 89 ? -3.020 -14.774 -3.692 1.00 83.75 89 ARG A O 1
ATOM 677 N N . ALA A 1 90 ? -1.869 -14.441 -1.795 1.00 87.94 90 ALA A N 1
ATOM 678 C CA . ALA A 1 90 ? -1.517 -13.061 -2.062 1.00 87.94 90 ALA A CA 1
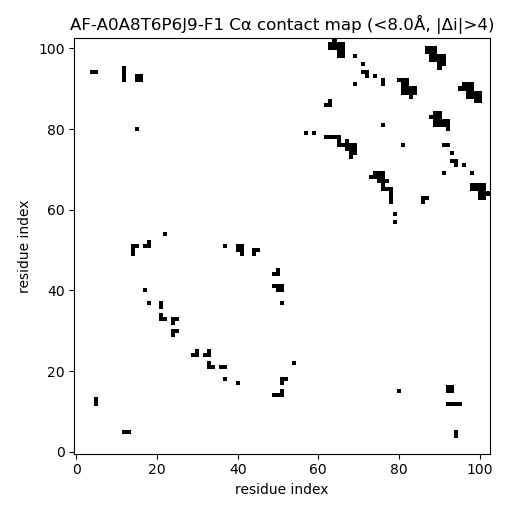ATOM 679 C C . ALA A 1 90 ? -0.008 -12.867 -1.930 1.00 87.94 90 ALA A C 1
ATOM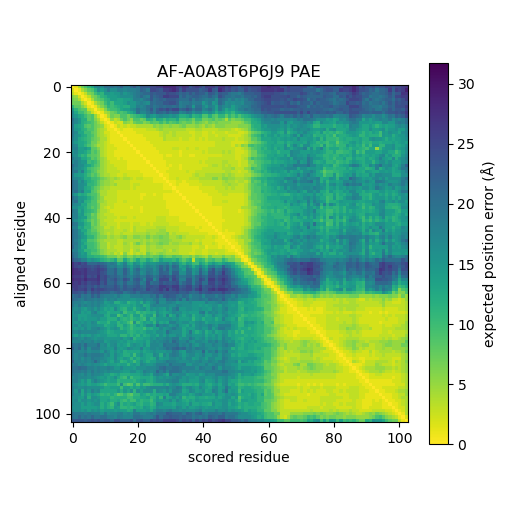 681 O O . ALA A 1 90 ? 0.708 -13.725 -1.424 1.00 87.94 90 ALA A O 1
ATOM 682 N N . GLN A 1 91 ? 0.499 -11.741 -2.401 1.00 85.94 91 GLN A N 1
ATOM 683 C CA . GLN A 1 91 ? 1.884 -11.345 -2.217 1.00 85.94 91 GLN A CA 1
ATOM 684 C C . GLN A 1 91 ? 1.972 -10.299 -1.107 1.00 85.94 91 GLN A C 1
ATOM 686 O O . GLN A 1 91 ? 1.244 -9.304 -1.127 1.00 85.94 91 GLN A O 1
ATOM 691 N N . CYS A 1 92 ? 2.883 -10.504 -0.156 1.00 85.69 92 CYS A N 1
ATOM 692 C CA . CYS A 1 92 ? 3.164 -9.536 0.893 1.00 85.69 92 CYS A CA 1
ATOM 693 C C . CYS A 1 92 ? 3.633 -8.213 0.282 1.00 85.69 92 CYS A C 1
ATOM 695 O O . CYS A 1 92 ? 4.610 -8.178 -0.466 1.00 85.69 92 CYS A O 1
ATOM 697 N N . ALA A 1 93 ? 2.969 -7.119 0.655 1.00 80.12 93 ALA A N 1
ATOM 698 C CA . ALA A 1 93 ? 3.316 -5.780 0.194 1.00 80.12 93 ALA A CA 1
ATOM 699 C C . ALA A 1 93 ? 4.681 -5.283 0.711 1.00 80.12 93 ALA A C 1
ATOM 701 O O . ALA A 1 93 ? 5.250 -4.379 0.113 1.00 80.12 93 ALA A O 1
ATOM 702 N N . PHE A 1 94 ? 5.212 -5.879 1.789 1.00 78.06 94 PHE A N 1
ATOM 703 C CA . PHE A 1 94 ? 6.472 -5.464 2.419 1.00 78.06 94 PHE A 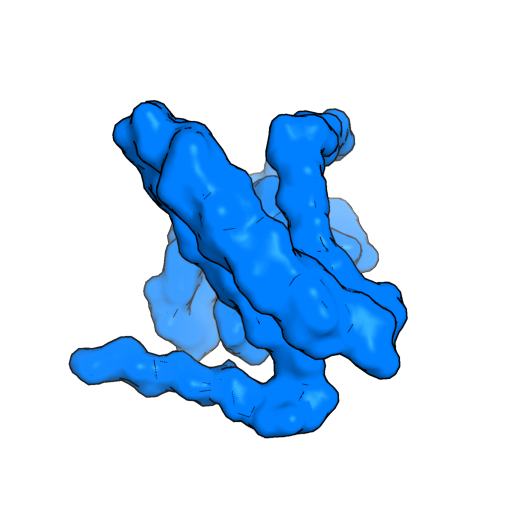CA 1
ATOM 704 C C . PHE A 1 94 ? 7.701 -6.137 1.818 1.00 78.06 94 PHE A C 1
ATOM 706 O O . PHE A 1 94 ? 8.650 -5.465 1.441 1.00 78.06 94 PHE A O 1
ATOM 713 N N . CYS A 1 95 ? 7.705 -7.470 1.784 1.00 80.94 95 CYS A N 1
ATOM 714 C CA . CYS A 1 95 ? 8.890 -8.251 1.421 1.00 80.94 95 CYS A CA 1
ATOM 715 C C . CYS A 1 95 ? 8.699 -9.094 0.156 1.00 80.94 95 CYS A C 1
ATOM 717 O O . CYS A 1 95 ? 9.550 -9.921 -0.159 1.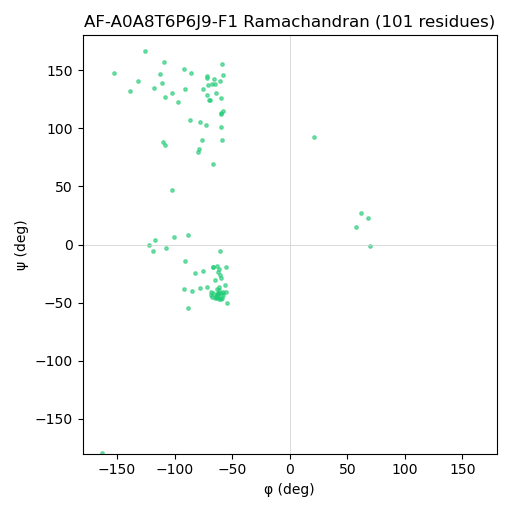00 80.94 95 CYS A O 1
ATOM 719 N N . GLY A 1 96 ? 7.549 -8.980 -0.516 1.00 82.88 96 GLY A N 1
ATOM 720 C CA . GLY A 1 96 ? 7.242 -9.758 -1.718 1.00 82.88 96 GLY A CA 1
ATOM 721 C C . GLY A 1 96 ? 7.008 -11.255 -1.477 1.00 82.88 96 GLY A C 1
ATOM 722 O O . GLY A 1 96 ? 6.705 -11.981 -2.424 1.00 82.88 96 GLY A O 1
ATOM 723 N N . SER A 1 97 ? 7.116 -11.733 -0.232 1.00 84.12 97 SER A N 1
ATOM 724 C CA . SER A 1 97 ? 6.896 -13.145 0.093 1.00 84.12 97 SER A CA 1
ATOM 725 C C . SER A 1 97 ? 5.438 -13.549 -0.143 1.00 84.12 97 SER A C 1
ATOM 727 O O . SER A 1 97 ? 4.534 -12.758 0.142 1.00 84.12 97 SER A O 1
ATOM 729 N N . PRO A 1 98 ? 5.177 -14.771 -0.634 1.00 87.62 98 PRO A N 1
ATOM 730 C CA . PRO A 1 98 ? 3.819 -15.266 -0.776 1.00 87.62 98 PRO A CA 1
ATOM 731 C C . PRO A 1 98 ? 3.157 -15.410 0.600 1.00 87.62 98 PRO A C 1
ATOM 733 O O . PRO A 1 98 ? 3.767 -15.872 1.563 1.00 87.62 98 PRO A O 1
ATOM 736 N N . LEU A 1 99 ? 1.899 -15.003 0.664 1.00 86.81 99 LEU A N 1
ATOM 737 C CA . LEU A 1 99 ? 0.992 -15.149 1.787 1.00 86.81 99 LEU A CA 1
ATOM 738 C C . LEU A 1 99 ? -0.089 -16.141 1.390 1.00 86.81 99 LEU A C 1
ATOM 740 O O . LEU A 1 99 ? -0.599 -16.101 0.269 1.00 86.81 99 LEU A O 1
ATOM 744 N N . GLU A 1 100 ? -0.447 -17.000 2.327 1.00 86.75 100 GLU A N 1
ATOM 745 C CA . GLU A 1 100 ? -1.536 -17.952 2.169 1.00 86.75 100 GLU A CA 1
ATOM 746 C C . GLU A 1 100 ? -2.660 -17.571 3.118 1.00 86.75 100 GLU A C 1
ATOM 748 O O . GLU A 1 100 ? -2.424 -17.028 4.202 1.00 86.75 100 GLU A O 1
ATOM 753 N N . VAL A 1 101 ? -3.886 -17.818 2.677 1.00 80.81 101 VAL A N 1
ATOM 754 C CA . VAL A 1 101 ? -5.067 -17.582 3.501 1.00 80.81 101 VAL A CA 1
ATOM 755 C C . VAL A 1 101 ? -5.077 -18.558 4.673 1.00 80.81 101 VAL A C 1
ATOM 757 O O . VAL A 1 101 ? -4.760 -19.739 4.527 1.00 80.81 101 VAL A O 1
ATOM 760 N N . VAL A 1 102 ? -5.430 -18.052 5.845 1.00 73.25 102 VAL A N 1
ATOM 761 C CA . VAL A 1 102 ? -5.623 -18.835 7.060 1.00 73.25 102 VAL A CA 1
ATOM 762 C C . VAL A 1 102 ? -7.115 -19.127 7.201 1.00 73.25 102 VAL A C 1
ATOM 764 O O . VAL A 1 102 ? -7.940 -18.214 7.163 1.00 73.25 102 VAL A O 1
ATOM 767 N N . LEU A 1 103 ? -7.450 -20.417 7.272 1.00 60.59 103 LEU A N 1
ATOM 768 C CA . LEU A 1 103 ? -8.813 -20.917 7.481 1.00 60.59 103 LEU A CA 1
ATOM 769 C C . LEU A 1 103 ? -9.221 -20.802 8.951 1.00 60.59 103 LEU A C 1
ATOM 771 O O . LEU A 1 103 ? -8.369 -21.111 9.816 1.00 60.59 103 LEU A O 1
#

Mean predicted aligned error: 11.38 Å

Foldseek 3Di:
DQPQPPPPPDVQLVLLVLLVVLVVCVVVVNPVVSVVSQVVVQVVCVVVVDHRDDPDDDPDDPAAAWPQADPVRRHGDDRVSWDDPDRFWTAGSRPRDITGHDD

Sequence (103 aa):
ALDLRLDANDLTGGVRLAQRIVSEFVDADLDETANQIRAAFNERLKEFGLALADSASSTEPARANLPAQCPACLGPVRADEVSWINDHRAQCAFCGSPLEVVL

Solvent-accessible surface area (backbone atoms only — not comparable to full-atom values): 6368 Å² total; per-residue (Å²): 133,86,83,78,73,71,59,94,84,46,68,64,46,56,48,50,48,51,42,50,56,34,46,56,30,44,78,67,74,34,51,70,59,22,50,52,53,48,50,59,50,30,66,64,30,48,84,75,77,43,72,66,78,73,97,68,77,78,85,72,71,95,71,58,50,58,50,64,44,37,91,88,77,67,42,80,46,51,83,86,68,34,54,72,77,51,89,56,34,30,28,37,52,77,76,64,46,82,39,58,52,55,131

Nearest PDB structures (foldseek):
  8b3d-assembly1_c  TM=2.737E-01  e=2.801E+00  Homo sapiens
  7ut1-assembly1_b  TM=3.165E-01  e=7.544E+00  Mouse mammary tumor virus